Protein AF-A0A1M2Z282-F1 (afdb_monomer_lite)

Sequence (73 aa):
MPFRTFVRQGVLTSDDLDLLQGVYESASAHFYSIDDMTMHKVVRTLIRHVQAGERDRYWLVQLAESELRRAAG

pLDDT: mean 82.29, std 12.26, range [50.5, 93.44]

Foldseek 3Di:
DVCVVVVVVVQADPVLVVLLVVLLCLLCVPPPDDDPVLVVVLSVVSVVCVSVVDRPSVVNNVSSNVSRVVVVD

Structure (mmCIF, N/CA/C/O backbone):
data_AF-A0A1M2Z282-F1
#
_entry.id   AF-A0A1M2Z282-F1
#
loop_
_atom_site.group_PDB
_atom_site.id
_atom_site.type_symbol
_atom_site.label_atom_id
_atom_site.label_alt_id
_atom_site.label_comp_id
_atom_site.label_asym_id
_atom_site.label_entity_id
_atom_site.label_seq_id
_atom_site.pdbx_PDB_ins_code
_atom_site.Cartn_x
_atom_site.Cartn_y
_atom_site.Cartn_z
_atom_site.occupancy
_atom_site.B_iso_or_equiv
_atom_site.auth_seq_id
_atom_site.auth_comp_id
_atom_site.auth_asym_id
_atom_site.auth_atom_id
_atom_site.pdbx_PDB_model_num
ATOM 1 N N . MET A 1 1 ? 6.152 -14.041 2.984 1.00 50.56 1 MET A N 1
ATOM 2 C CA . MET A 1 1 ? 5.096 -13.074 3.363 1.00 50.56 1 MET A CA 1
ATOM 3 C C . MET A 1 1 ? 5.736 -11.888 4.086 1.00 50.56 1 MET A C 1
ATOM 5 O O . MET A 1 1 ? 5.922 -11.973 5.298 1.00 50.56 1 MET A O 1
ATOM 9 N N . PRO A 1 2 ? 6.120 -10.819 3.365 1.00 57.47 2 PRO A N 1
ATOM 10 C CA . PRO A 1 2 ? 6.878 -9.677 3.907 1.00 57.47 2 PRO A CA 1
ATOM 11 C C . PRO A 1 2 ? 6.131 -8.897 5.005 1.00 57.47 2 PRO A C 1
ATOM 13 O O . PRO A 1 2 ? 6.753 -8.289 5.872 1.00 57.47 2 PRO A O 1
ATOM 16 N N . PHE A 1 3 ? 4.800 -8.981 5.036 1.00 55.72 3 PHE A N 1
ATOM 17 C CA . PHE A 1 3 ? 3.960 -8.287 6.016 1.00 55.72 3 PHE A CA 1
ATOM 18 C C . PHE A 1 3 ? 3.970 -8.917 7.419 1.00 55.72 3 PHE A C 1
ATOM 20 O O . PHE A 1 3 ? 3.758 -8.213 8.404 1.00 55.72 3 PHE A O 1
ATOM 27 N N . ARG A 1 4 ? 4.280 -10.221 7.554 1.00 55.81 4 ARG A N 1
ATOM 28 C CA . ARG A 1 4 ? 4.236 -10.927 8.855 1.00 55.81 4 ARG A CA 1
ATOM 29 C C . ARG A 1 4 ? 5.210 -10.362 9.892 1.00 55.81 4 ARG A C 1
ATOM 31 O O . ARG A 1 4 ? 4.922 -10.417 11.084 1.00 55.81 4 ARG A O 1
ATOM 38 N N . THR A 1 5 ? 6.331 -9.793 9.457 1.00 56.78 5 THR A N 1
ATOM 39 C CA . THR A 1 5 ? 7.329 -9.198 10.357 1.00 56.78 5 THR A CA 1
ATOM 40 C C . THR A 1 5 ? 6.807 -7.921 11.032 1.00 56.78 5 THR A C 1
ATOM 42 O O . THR A 1 5 ? 7.194 -7.625 12.159 1.00 56.78 5 THR A O 1
ATOM 45 N N . PHE A 1 6 ? 5.877 -7.200 10.391 1.00 54.78 6 PHE A N 1
ATOM 46 C CA . PHE A 1 6 ? 5.324 -5.932 10.886 1.00 54.78 6 PHE A CA 1
ATOM 47 C C . PHE A 1 6 ? 4.125 -6.099 11.834 1.00 54.78 6 PHE A C 1
ATOM 49 O O . PHE A 1 6 ? 3.872 -5.227 12.663 1.00 54.78 6 PHE A O 1
ATOM 56 N N . VAL A 1 7 ? 3.439 -7.247 11.791 1.00 53.84 7 VAL A N 1
ATOM 57 C CA . VAL A 1 7 ? 2.317 -7.596 12.693 1.00 53.84 7 VAL A CA 1
ATOM 58 C C . VAL A 1 7 ? 2.725 -7.544 14.168 1.00 53.84 7 VAL A C 1
ATOM 60 O O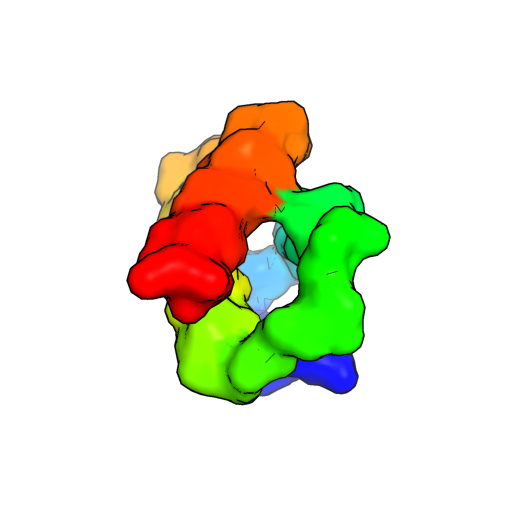 . VAL A 1 7 ? 1.928 -7.200 15.039 1.00 53.84 7 VAL A O 1
ATOM 63 N N . ARG A 1 8 ? 3.999 -7.825 14.466 1.00 50.50 8 ARG A N 1
ATOM 64 C CA . ARG A 1 8 ? 4.524 -7.883 15.838 1.00 50.50 8 ARG A CA 1
ATOM 65 C C . ARG A 1 8 ? 4.492 -6.546 16.590 1.00 50.50 8 ARG A C 1
ATOM 67 O O . ARG A 1 8 ? 4.677 -6.561 17.801 1.00 50.50 8 ARG A O 1
ATOM 74 N N . GLN A 1 9 ? 4.252 -5.421 15.910 1.00 55.53 9 GLN A N 1
ATOM 75 C CA . GLN A 1 9 ? 4.114 -4.108 16.554 1.00 55.53 9 GLN A CA 1
ATOM 76 C C . GLN A 1 9 ? 2.691 -3.795 17.053 1.00 55.53 9 GLN A C 1
ATOM 78 O O . GLN A 1 9 ? 2.498 -2.753 17.666 1.00 55.53 9 GLN A O 1
ATOM 83 N N . GLY A 1 10 ? 1.705 -4.678 16.844 1.00 55.47 10 GLY A N 1
ATOM 84 C CA . GLY A 1 10 ? 0.376 -4.565 17.466 1.00 55.47 10 GLY A CA 1
ATOM 85 C C . GLY A 1 10 ? -0.543 -3.472 16.904 1.00 55.47 10 GLY A C 1
ATOM 86 O O . GLY A 1 10 ? -1.589 -3.217 17.487 1.00 55.47 10 GLY A O 1
ATOM 87 N N . VAL A 1 11 ? -0.176 -2.829 15.789 1.00 66.75 11 VAL A N 1
ATOM 88 C CA . VAL A 1 11 ? -0.937 -1.700 15.211 1.00 66.75 11 VAL A CA 1
ATOM 89 C C . VAL A 1 11 ? -1.810 -2.111 14.015 1.00 66.75 11 VAL A C 1
ATOM 91 O O . VAL A 1 11 ? -2.719 -1.380 13.648 1.00 66.75 11 VAL A O 1
ATOM 94 N N . LEU A 1 12 ? -1.553 -3.266 13.396 1.00 74.88 12 LEU A N 1
ATOM 95 C CA . LEU A 1 12 ? -2.273 -3.717 12.199 1.00 74.88 12 LEU A CA 1
ATOM 96 C C . LEU A 1 12 ? -3.181 -4.898 12.538 1.00 74.88 12 LEU A C 1
ATOM 98 O O . LEU A 1 12 ? -2.722 -5.893 13.105 1.00 74.88 12 LEU A O 1
ATOM 102 N N . THR A 1 13 ? -4.457 -4.782 12.180 1.00 82.81 13 THR A N 1
ATOM 103 C CA . THR A 1 13 ? -5.433 -5.875 12.262 1.00 82.81 13 THR A CA 1
ATOM 104 C C . THR A 1 13 ? -5.261 -6.855 11.097 1.00 82.81 13 THR A C 1
ATOM 106 O O . THR A 1 13 ? -4.526 -6.580 10.150 1.00 82.81 13 THR A O 1
ATOM 109 N N . SER A 1 14 ? -5.940 -8.008 11.146 1.00 82.62 14 SER A N 1
ATOM 110 C CA . SER A 1 14 ? -5.950 -8.947 10.010 1.00 82.62 14 SER A CA 1
ATOM 111 C C . SER A 1 14 ? -6.490 -8.285 8.738 1.00 82.62 14 SER A C 1
ATOM 113 O O . SER A 1 14 ? -5.891 -8.435 7.680 1.00 82.62 14 SER A O 1
ATOM 115 N N . ASP A 1 15 ? -7.544 -7.477 8.868 1.00 85.56 15 ASP A N 1
ATOM 116 C CA . ASP A 1 15 ? -8.162 -6.764 7.745 1.00 85.56 15 ASP A CA 1
ATOM 117 C C . ASP A 1 15 ? -7.201 -5.745 7.119 1.00 85.56 15 ASP A C 1
ATOM 119 O O . ASP A 1 15 ? -7.142 -5.596 5.899 1.00 85.56 15 ASP A O 1
ATOM 123 N N . ASP A 1 16 ? -6.399 -5.065 7.946 1.00 85.88 16 ASP A N 1
ATOM 124 C CA . ASP A 1 16 ? -5.385 -4.132 7.451 1.00 85.88 16 ASP A CA 1
ATOM 125 C C . ASP A 1 16 ? -4.288 -4.875 6.670 1.00 85.88 16 ASP A C 1
ATOM 127 O O . ASP A 1 16 ? -3.788 -4.364 5.670 1.00 85.88 16 ASP A O 1
ATOM 131 N N . LEU A 1 17 ? -3.918 -6.090 7.089 1.00 84.31 17 LEU A N 1
ATOM 132 C CA . LEU A 1 17 ? -2.936 -6.908 6.371 1.00 84.31 17 LEU A CA 1
ATOM 133 C C . LEU A 1 17 ? -3.475 -7.392 5.027 1.00 84.31 17 LEU A C 1
ATOM 135 O O . LEU A 1 17 ? -2.748 -7.317 4.036 1.00 84.31 17 LEU A O 1
ATOM 139 N N . ASP A 1 18 ? -4.732 -7.829 4.983 1.00 88.88 18 ASP A N 1
ATOM 140 C CA . ASP A 1 18 ? -5.384 -8.269 3.748 1.00 88.88 18 ASP A CA 1
ATOM 141 C C . ASP A 1 18 ? -5.530 -7.102 2.758 1.00 88.88 18 ASP A C 1
ATOM 143 O O . ASP A 1 18 ? -5.245 -7.248 1.564 1.00 88.88 18 ASP A O 1
ATOM 147 N N . LEU A 1 19 ? -5.872 -5.905 3.253 1.00 89.00 19 LEU A N 1
ATOM 148 C CA . LEU A 1 19 ? -5.885 -4.679 2.453 1.00 89.00 19 LEU A CA 1
ATOM 149 C C . LEU A 1 19 ? -4.491 -4.361 1.896 1.00 89.00 19 LEU A C 1
ATOM 151 O O . LEU A 1 19 ? -4.341 -4.165 0.690 1.00 89.00 19 LEU A O 1
ATOM 155 N N . LEU A 1 20 ? -3.473 -4.310 2.760 1.00 89.38 20 LEU A N 1
ATOM 156 C CA . LEU A 1 20 ? -2.096 -3.986 2.377 1.00 89.38 20 LEU A CA 1
ATOM 157 C C . LEU A 1 20 ? -1.535 -4.984 1.360 1.00 89.38 20 LEU A C 1
ATOM 159 O O . LEU A 1 20 ? -0.872 -4.575 0.403 1.00 89.38 20 LEU A O 1
ATOM 163 N N . GLN A 1 21 ? -1.825 -6.274 1.538 1.00 89.25 21 GLN A N 1
ATOM 164 C CA . GLN A 1 21 ? -1.432 -7.316 0.600 1.00 89.25 21 GLN A CA 1
ATOM 165 C C . GLN A 1 21 ? -2.124 -7.120 -0.753 1.00 89.25 21 GLN A C 1
ATOM 167 O O . GLN A 1 21 ? -1.443 -7.057 -1.776 1.00 89.25 21 GLN A O 1
ATOM 172 N N . GLY A 1 22 ? -3.447 -6.934 -0.769 1.00 90.88 22 GLY A N 1
ATOM 173 C CA . GLY A 1 22 ? -4.197 -6.736 -2.010 1.00 90.88 22 GLY A CA 1
ATOM 174 C C . GLY A 1 22 ? -3.815 -5.454 -2.758 1.00 90.88 22 GLY A C 1
ATOM 175 O O . GLY A 1 22 ? -3.848 -5.425 -3.992 1.00 90.88 22 GLY A O 1
ATOM 176 N N . VAL A 1 23 ? -3.438 -4.394 -2.036 1.00 92.44 23 VAL A N 1
ATOM 177 C CA . VAL A 1 23 ? -2.883 -3.161 -2.614 1.00 92.44 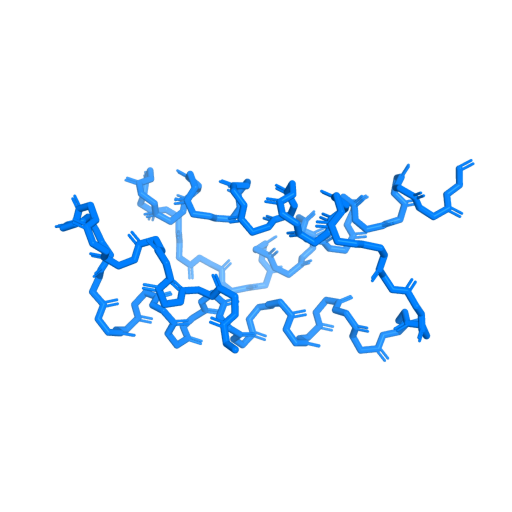23 VAL A CA 1
ATOM 178 C C . VAL A 1 23 ? -1.525 -3.434 -3.253 1.00 92.44 23 VAL A C 1
ATOM 180 O O . VAL A 1 23 ? -1.310 -3.072 -4.409 1.00 92.44 23 VAL A O 1
ATOM 183 N N . TYR A 1 24 ? -0.617 -4.081 -2.521 1.00 88.12 24 TYR A N 1
ATOM 184 C CA . TYR A 1 24 ? 0.733 -4.353 -3.005 1.00 88.12 24 TYR A CA 1
ATOM 185 C C . TYR A 1 24 ? 0.730 -5.272 -4.231 1.00 88.12 24 TYR A C 1
ATOM 187 O O . TYR A 1 24 ? 1.415 -4.983 -5.208 1.00 88.12 24 TYR A O 1
ATOM 195 N N . GLU A 1 25 ? -0.068 -6.341 -4.223 1.00 90.06 25 GLU A N 1
ATOM 196 C CA . GLU A 1 25 ? -0.220 -7.251 -5.366 1.00 90.06 25 GLU A CA 1
ATOM 197 C C . GLU A 1 25 ? -0.769 -6.523 -6.598 1.00 90.06 25 GLU A C 1
ATOM 199 O O . GLU A 1 25 ? -0.251 -6.697 -7.698 1.00 90.06 25 GLU A O 1
ATOM 204 N N . SER A 1 26 ? -1.759 -5.642 -6.414 1.00 91.75 26 SER A N 1
ATOM 205 C CA . SER A 1 26 ? -2.320 -4.861 -7.526 1.00 91.75 26 SER A CA 1
ATOM 206 C C . SER A 1 26 ? -1.290 -3.888 -8.104 1.00 91.75 26 SER A C 1
ATOM 208 O O . SER A 1 26 ? -1.129 -3.813 -9.317 1.00 91.75 26 SER A O 1
ATOM 210 N N . ALA A 1 27 ? -0.556 -3.180 -7.242 1.00 89.50 27 ALA A N 1
ATOM 211 C CA . ALA A 1 27 ? 0.447 -2.208 -7.668 1.00 89.50 27 ALA A CA 1
ATOM 212 C C . ALA A 1 27 ? 1.696 -2.858 -8.289 1.00 89.50 27 ALA A C 1
ATOM 214 O O . ALA A 1 27 ? 2.320 -2.284 -9.179 1.00 89.50 27 ALA A O 1
ATOM 215 N N . SER A 1 28 ? 2.069 -4.057 -7.832 1.00 88.75 28 SER A N 1
ATOM 216 C CA . SER A 1 28 ? 3.228 -4.805 -8.339 1.00 88.75 28 SER A CA 1
ATOM 217 C C . SER A 1 28 ? 2.928 -5.650 -9.578 1.00 88.75 28 SER A C 1
ATOM 219 O O . SER A 1 28 ? 3.868 -6.120 -10.211 1.00 88.75 28 SER A O 1
ATOM 221 N N . ALA A 1 29 ? 1.661 -5.789 -9.988 1.00 88.31 29 ALA A N 1
ATOM 222 C CA . ALA A 1 29 ? 1.249 -6.642 -11.108 1.00 88.31 29 ALA A CA 1
ATOM 223 C C . ALA A 1 29 ? 1.965 -6.333 -12.439 1.00 88.31 29 ALA A C 1
ATOM 225 O O . ALA A 1 29 ? 2.100 -7.209 -13.292 1.00 88.31 29 ALA A O 1
ATOM 226 N N . HIS A 1 30 ? 2.440 -5.098 -12.618 1.00 83.06 30 HIS A N 1
ATOM 227 C CA . HIS A 1 30 ? 3.144 -4.648 -13.821 1.00 83.06 30 HIS A CA 1
ATOM 228 C C . HIS A 1 30 ? 4.677 -4.606 -13.682 1.00 83.06 30 HIS A C 1
ATOM 230 O O . HIS A 1 30 ? 5.362 -4.221 -14.629 1.00 83.06 30 HIS A O 1
ATOM 236 N N . PHE A 1 31 ? 5.230 -5.007 -12.534 1.00 81.94 31 PHE A N 1
ATOM 237 C CA . PHE A 1 31 ? 6.667 -4.983 -12.262 1.00 81.94 31 PHE A CA 1
ATOM 238 C C . PHE A 1 31 ? 7.234 -6.407 -12.230 1.00 81.94 31 PHE A C 1
ATOM 240 O O . PHE A 1 31 ? 6.892 -7.209 -11.368 1.00 81.94 31 PHE A O 1
ATOM 247 N N . TYR A 1 32 ? 8.139 -6.714 -13.164 1.00 76.25 32 TYR A N 1
ATOM 248 C CA . TYR A 1 32 ? 8.752 -8.045 -13.289 1.00 76.25 32 TYR A CA 1
ATOM 249 C C . TYR A 1 32 ? 9.776 -8.361 -12.193 1.00 76.25 32 TYR A C 1
ATOM 251 O O . TYR A 1 32 ? 9.966 -9.522 -11.840 1.00 76.25 32 TYR A O 1
ATOM 259 N N . SER A 1 33 ? 10.444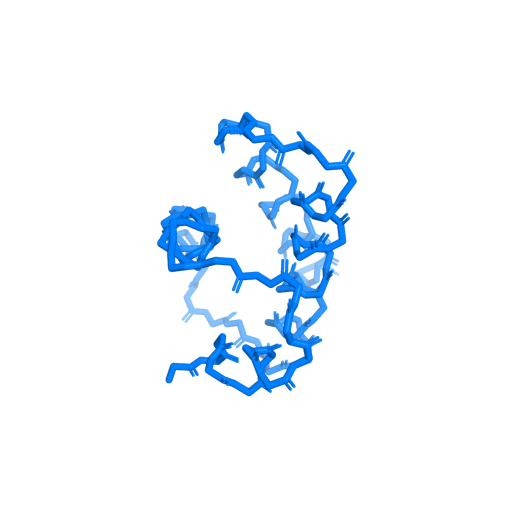 -7.340 -11.657 1.00 79.81 33 SER A N 1
ATOM 260 C CA . SER A 1 33 ? 11.382 -7.480 -10.548 1.00 79.81 33 SER A CA 1
ATOM 261 C C . SER A 1 33 ? 11.310 -6.249 -9.660 1.00 79.81 33 SER A C 1
ATOM 263 O O . SER A 1 33 ? 11.491 -5.130 -10.139 1.00 79.81 33 SER A O 1
ATOM 265 N N . ILE A 1 34 ? 11.067 -6.466 -8.374 1.00 81.88 34 ILE A N 1
ATOM 266 C CA . ILE A 1 34 ? 11.128 -5.439 -7.339 1.00 81.88 34 ILE A CA 1
ATOM 267 C C . ILE A 1 34 ? 12.216 -5.898 -6.378 1.00 81.88 34 ILE A C 1
ATOM 269 O O . ILE A 1 34 ? 12.131 -7.005 -5.847 1.00 81.88 34 ILE A O 1
ATOM 273 N N . ASP A 1 35 ? 13.248 -5.084 -6.186 1.00 85.44 35 ASP A N 1
ATOM 274 C CA . ASP A 1 35 ? 14.283 -5.383 -5.204 1.00 85.44 35 ASP A CA 1
ATOM 275 C C . ASP A 1 35 ? 13.733 -5.265 -3.770 1.00 85.44 35 ASP A C 1
ATOM 277 O O . ASP A 1 35 ? 12.769 -4.540 -3.495 1.00 85.44 35 ASP A O 1
ATOM 281 N N . ASP A 1 36 ? 14.365 -5.972 -2.834 1.00 82.75 36 ASP A N 1
ATOM 282 C CA . ASP A 1 36 ? 13.920 -6.036 -1.438 1.00 82.75 36 ASP A CA 1
ATOM 283 C C . ASP A 1 36 ? 13.877 -4.658 -0.758 1.00 82.75 36 ASP A C 1
ATOM 285 O O . ASP A 1 36 ? 13.018 -4.415 0.097 1.00 82.75 36 ASP A O 1
ATOM 289 N N . MET A 1 37 ? 14.765 -3.730 -1.136 1.00 86.12 37 MET A N 1
ATOM 290 C CA . MET A 1 37 ? 14.800 -2.385 -0.559 1.00 86.12 37 MET A CA 1
ATOM 291 C C . MET A 1 37 ? 13.579 -1.574 -1.009 1.00 86.12 37 MET A C 1
ATOM 293 O O . MET A 1 37 ? 12.908 -0.954 -0.176 1.00 86.12 37 MET A O 1
ATOM 297 N N . THR A 1 38 ? 13.241 -1.632 -2.296 1.00 87.44 38 THR A N 1
ATOM 298 C CA . THR A 1 38 ? 12.031 -1.021 -2.855 1.00 87.44 38 THR A CA 1
ATOM 299 C C . THR A 1 38 ? 10.770 -1.632 -2.256 1.00 87.44 38 THR A C 1
ATOM 301 O O . THR A 1 38 ? 9.888 -0.896 -1.803 1.00 87.44 38 THR A O 1
ATOM 304 N N . MET A 1 39 ? 10.697 -2.964 -2.167 1.00 85.88 39 MET A N 1
ATOM 305 C CA . MET A 1 39 ? 9.579 -3.660 -1.523 1.00 85.88 39 MET A CA 1
ATOM 306 C C . MET A 1 39 ? 9.384 -3.163 -0.086 1.00 85.88 39 MET A C 1
ATOM 308 O O . MET A 1 39 ? 8.277 -2.778 0.296 1.00 85.88 39 MET A O 1
ATOM 312 N N . HIS A 1 40 ? 10.459 -3.112 0.702 1.00 85.38 40 HIS A N 1
ATOM 313 C CA . HIS A 1 40 ? 10.398 -2.673 2.092 1.00 85.38 40 HIS A CA 1
ATOM 314 C C . HIS A 1 40 ? 9.939 -1.215 2.222 1.00 85.38 40 HIS A C 1
ATOM 316 O O . HIS A 1 40 ? 9.137 -0.889 3.102 1.00 85.38 40 HIS A O 1
ATOM 322 N N . LYS A 1 41 ? 10.408 -0.334 1.331 1.00 86.81 41 LYS A N 1
ATOM 323 C CA . LYS A 1 41 ? 10.007 1.075 1.305 1.00 86.81 41 LYS A CA 1
ATOM 324 C C . LYS A 1 41 ? 8.514 1.231 1.010 1.00 86.81 41 LYS A C 1
ATOM 326 O O . LYS A 1 41 ? 7.828 1.923 1.760 1.00 86.81 41 LYS A O 1
ATOM 331 N N . VAL A 1 42 ? 8.007 0.565 -0.029 1.00 89.31 42 VAL A N 1
ATOM 332 C CA . VAL A 1 42 ? 6.587 0.621 -0.421 1.00 89.31 42 VAL A CA 1
ATOM 333 C C . VAL A 1 42 ? 5.697 0.107 0.706 1.00 89.31 42 VAL A C 1
ATOM 335 O O . VAL A 1 42 ? 4.763 0.794 1.117 1.00 89.31 42 VAL A O 1
ATOM 338 N N . VAL A 1 43 ? 6.028 -1.057 1.271 1.00 87.56 43 VAL A N 1
ATOM 339 C CA . VAL A 1 43 ? 5.281 -1.647 2.391 1.00 87.56 43 VAL A CA 1
ATOM 340 C C . VAL A 1 43 ? 5.257 -0.706 3.596 1.00 87.56 43 VAL A C 1
ATOM 342 O O . VAL A 1 43 ? 4.198 -0.476 4.175 1.00 87.56 43 VAL A O 1
ATOM 345 N N . ARG A 1 44 ? 6.395 -0.099 3.954 1.00 88.50 44 ARG A N 1
ATOM 346 C CA . ARG A 1 44 ? 6.472 0.843 5.079 1.00 88.50 44 ARG A CA 1
ATOM 347 C C . ARG A 1 44 ? 5.628 2.099 4.847 1.00 88.50 44 ARG A C 1
ATOM 349 O O . ARG A 1 44 ? 4.990 2.579 5.784 1.00 88.50 44 ARG A O 1
ATOM 356 N N . THR A 1 45 ? 5.610 2.617 3.621 1.00 89.75 45 THR A N 1
ATOM 357 C CA . THR A 1 45 ? 4.757 3.749 3.236 1.00 89.75 45 THR A CA 1
ATOM 358 C C . THR A 1 45 ? 3.280 3.387 3.373 1.00 89.75 45 THR A C 1
ATOM 360 O O . THR A 1 45 ? 2.539 4.109 4.036 1.00 89.75 45 THR A O 1
ATOM 363 N N . LEU A 1 46 ? 2.860 2.244 2.827 1.00 89.69 46 LEU A N 1
ATOM 364 C CA . LEU A 1 46 ? 1.472 1.788 2.905 1.00 89.69 46 LEU A CA 1
ATOM 365 C C . LEU A 1 46 ? 1.008 1.586 4.354 1.00 89.69 46 LEU A C 1
ATOM 367 O O . LEU A 1 46 ? -0.052 2.081 4.732 1.00 89.69 46 LEU A O 1
ATOM 371 N N . ILE A 1 47 ? 1.832 0.942 5.187 1.00 89.25 47 ILE A N 1
ATOM 372 C CA . ILE A 1 47 ? 1.547 0.756 6.618 1.00 89.25 47 ILE A CA 1
ATOM 373 C C . ILE A 1 47 ? 1.308 2.103 7.301 1.00 89.25 47 ILE A C 1
ATOM 375 O O . ILE A 1 47 ? 0.337 2.250 8.037 1.00 89.25 47 ILE A O 1
ATOM 379 N N . ARG A 1 48 ? 2.15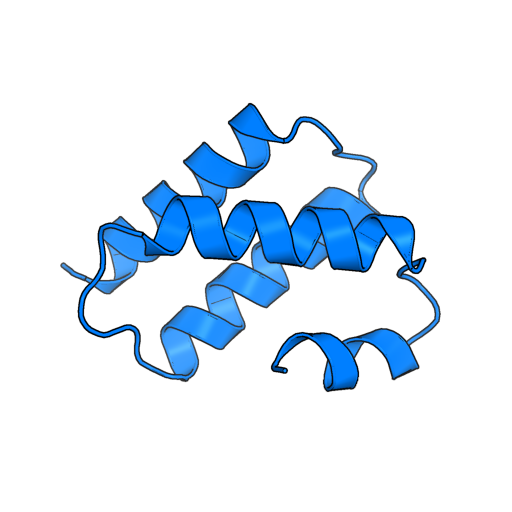8 3.104 7.042 1.00 89.81 48 ARG A N 1
ATOM 380 C CA . ARG A 1 48 ? 2.020 4.433 7.651 1.00 89.81 48 ARG A CA 1
ATOM 381 C C . ARG A 1 48 ? 0.689 5.097 7.291 1.00 89.81 48 ARG A C 1
ATOM 383 O O . ARG A 1 48 ? 0.098 5.749 8.147 1.00 89.81 48 ARG A O 1
ATOM 390 N N . HIS A 1 49 ? 0.228 4.948 6.052 1.00 89.94 49 HIS A N 1
ATOM 391 C CA . HIS A 1 49 ? -1.046 5.521 5.618 1.00 89.94 49 HIS A CA 1
ATOM 392 C C . HIS A 1 49 ? -2.242 4.800 6.234 1.00 89.94 49 HIS A C 1
ATOM 394 O O . HIS A 1 49 ? -3.127 5.461 6.774 1.00 89.94 49 HIS A O 1
ATOM 400 N N . VAL A 1 50 ? -2.218 3.468 6.269 1.00 87.81 50 VAL A N 1
ATOM 401 C CA . VAL A 1 50 ? -3.270 2.685 6.932 1.00 87.81 50 VAL A CA 1
ATOM 402 C C . VAL A 1 50 ? -3.347 3.002 8.428 1.00 87.81 50 VAL A C 1
ATOM 404 O O . VAL A 1 50 ? -4.432 3.206 8.967 1.00 87.81 50 VAL A O 1
ATOM 407 N N . GLN A 1 51 ? -2.203 3.170 9.095 1.00 86.50 51 GLN A N 1
ATOM 408 C CA . GLN A 1 51 ? -2.144 3.609 10.496 1.00 86.50 51 GLN A CA 1
ATOM 409 C C . GLN A 1 51 ? -2.660 5.037 10.715 1.00 86.50 51 GLN A C 1
ATOM 411 O O . GLN A 1 51 ? -3.143 5.351 11.800 1.00 86.50 51 GLN A O 1
ATOM 416 N N . ALA A 1 52 ? -2.570 5.903 9.704 1.00 87.62 52 ALA A N 1
ATOM 417 C CA . ALA A 1 52 ? -3.142 7.246 9.735 1.00 87.62 52 ALA A CA 1
ATOM 418 C C . ALA A 1 52 ? -4.663 7.260 9.474 1.00 87.62 52 ALA A C 1
ATOM 420 O O . ALA A 1 52 ? -5.271 8.328 9.505 1.00 87.62 52 ALA A O 1
ATOM 421 N N . GLY A 1 53 ? -5.275 6.092 9.241 1.00 87.19 53 GLY A N 1
ATOM 422 C CA . GLY A 1 53 ? -6.706 5.930 8.985 1.00 87.19 53 GLY A CA 1
ATOM 423 C C . GLY A 1 53 ? -7.082 5.876 7.505 1.00 87.19 53 GLY A C 1
ATOM 424 O O . GLY A 1 53 ? -8.269 5.784 7.197 1.00 87.19 53 GLY A O 1
ATOM 425 N N . GLU A 1 54 ? -6.108 5.910 6.593 1.00 89.94 54 GLU A N 1
ATOM 426 C CA . GLU A 1 54 ? -6.374 5.815 5.159 1.00 89.94 54 GLU A CA 1
ATOM 427 C C . GLU A 1 54 ? -6.738 4.381 4.769 1.00 89.94 54 GLU A C 1
ATOM 429 O O . GLU A 1 54 ? -5.996 3.435 5.039 1.00 89.94 54 GLU A O 1
ATOM 434 N N . ARG A 1 55 ? -7.894 4.217 4.128 1.00 87.50 55 ARG A N 1
ATOM 435 C CA . ARG A 1 55 ? -8.439 2.908 3.743 1.00 87.50 55 ARG A CA 1
ATOM 436 C C . ARG A 1 55 ? -8.944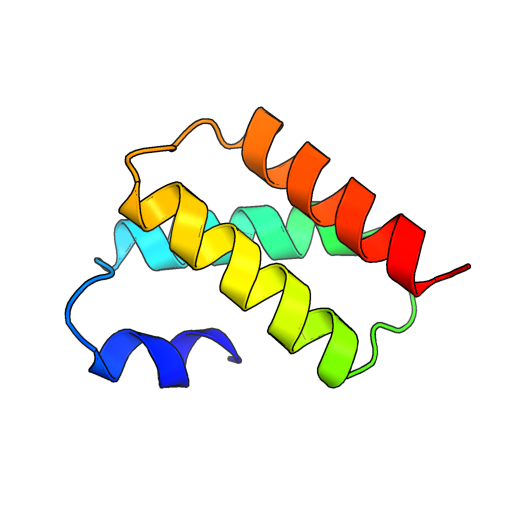 2.867 2.309 1.00 87.50 55 ARG A C 1
ATOM 438 O O . ARG A 1 55 ? -9.435 1.823 1.877 1.00 87.50 55 ARG A O 1
ATOM 445 N N . ASP A 1 56 ? -8.812 3.957 1.557 1.00 92.38 56 ASP A N 1
ATOM 446 C CA . ASP A 1 56 ? -9.147 3.949 0.143 1.00 92.38 56 ASP A CA 1
ATOM 447 C C . ASP A 1 56 ? -8.150 3.068 -0.622 1.00 92.38 56 ASP A C 1
ATOM 449 O O . ASP A 1 56 ? -6.983 3.407 -0.841 1.00 92.38 56 ASP A O 1
ATOM 453 N N . ARG A 1 57 ? -8.630 1.892 -1.035 1.00 90.00 57 ARG A N 1
ATOM 454 C CA . ARG A 1 57 ? -7.833 0.907 -1.768 1.00 90.00 57 ARG A CA 1
ATOM 455 C C . ARG A 1 57 ? -7.281 1.475 -3.072 1.00 90.00 57 ARG A C 1
ATOM 457 O O . ARG A 1 57 ? -6.145 1.173 -3.421 1.00 90.00 57 ARG A O 1
ATOM 464 N N . TYR A 1 58 ? -8.070 2.252 -3.808 1.00 91.56 58 TYR A N 1
ATOM 465 C CA . TYR A 1 58 ? -7.660 2.776 -5.108 1.00 91.56 58 TYR A CA 1
ATOM 466 C C . TYR A 1 58 ? -6.544 3.809 -4.948 1.00 91.56 58 TYR A C 1
ATOM 468 O O . TYR A 1 58 ? -5.530 3.745 -5.644 1.00 91.56 58 TYR A O 1
ATOM 476 N N . TRP A 1 59 ? -6.685 4.696 -3.966 1.00 92.81 59 TRP A N 1
ATOM 477 C CA . TRP A 1 59 ? -5.658 5.661 -3.602 1.00 92.81 59 TRP A CA 1
ATOM 478 C C . TRP A 1 59 ? -4.361 4.977 -3.146 1.00 92.81 59 TRP A C 1
ATOM 480 O O . TRP A 1 59 ? -3.277 5.318 -3.623 1.00 92.81 59 TRP A O 1
ATOM 490 N N . LEU A 1 60 ? -4.464 3.955 -2.289 1.00 92.44 60 LEU A N 1
ATOM 491 C CA . LEU A 1 60 ? -3.309 3.191 -1.809 1.00 92.44 60 LEU A CA 1
ATOM 492 C C . LEU A 1 60 ? -2.581 2.454 -2.948 1.00 92.44 60 LEU A C 1
ATOM 494 O O . LEU A 1 60 ? -1.349 2.402 -2.951 1.00 92.44 60 LEU A O 1
ATOM 498 N N . VAL A 1 61 ? -3.312 1.928 -3.938 1.00 93.00 61 VAL A N 1
ATOM 499 C CA . VAL A 1 61 ? -2.717 1.317 -5.142 1.00 93.00 61 VAL A CA 1
ATOM 500 C C . VAL A 1 61 ? -1.953 2.356 -5.955 1.00 93.00 61 VAL A C 1
ATOM 502 O O . VAL A 1 61 ? -0.787 2.128 -6.268 1.00 93.00 61 VAL A O 1
ATOM 505 N N . GLN A 1 62 ? -2.548 3.520 -6.232 1.00 93.44 62 GLN A N 1
ATOM 506 C CA . GLN A 1 62 ? -1.852 4.589 -6.959 1.00 93.44 62 GLN A CA 1
ATOM 507 C C . GLN A 1 62 ? -0.591 5.068 -6.231 1.00 93.44 62 GLN A C 1
ATOM 509 O O . GLN A 1 62 ? 0.436 5.328 -6.865 1.00 93.44 62 GLN A O 1
ATOM 514 N N . LEU A 1 63 ? -0.644 5.164 -4.899 1.00 92.44 63 LEU A N 1
ATOM 515 C CA . LEU A 1 63 ? 0.513 5.509 -4.079 1.00 92.44 63 LEU A CA 1
ATOM 516 C C . LEU A 1 63 ? 1.630 4.469 -4.228 1.00 92.44 63 LEU A C 1
ATOM 518 O O . LEU A 1 63 ? 2.780 4.834 -4.481 1.00 92.44 63 LEU A O 1
ATOM 522 N N . ALA A 1 64 ? 1.295 3.184 -4.095 1.00 91.25 64 ALA A N 1
ATOM 523 C CA . ALA A 1 64 ? 2.257 2.098 -4.244 1.00 91.25 64 ALA A CA 1
ATOM 524 C C . ALA A 1 64 ? 2.854 2.053 -5.657 1.00 91.25 64 ALA A C 1
ATOM 526 O O . ALA A 1 64 ? 4.070 1.952 -5.796 1.00 91.25 64 ALA A O 1
ATOM 527 N N . GLU A 1 65 ? 2.040 2.203 -6.703 1.00 92.00 65 GLU A N 1
ATOM 528 C CA . GLU A 1 65 ? 2.516 2.267 -8.089 1.00 92.00 65 GLU A CA 1
ATOM 529 C C . GLU A 1 65 ? 3.456 3.449 -8.337 1.00 92.00 65 GLU A C 1
ATOM 531 O O . GLU A 1 65 ? 4.420 3.323 -9.091 1.00 92.00 65 GLU A O 1
ATOM 536 N N . SER A 1 66 ? 3.170 4.609 -7.743 1.00 90.69 66 SER A N 1
ATOM 537 C CA . SER A 1 66 ? 4.012 5.803 -7.864 1.00 90.69 66 SER A CA 1
ATOM 538 C C . SER A 1 66 ? 5.382 5.582 -7.220 1.00 90.69 66 SER A C 1
ATOM 540 O O . SER A 1 66 ? 6.414 5.897 -7.814 1.00 90.69 66 SER A O 1
ATOM 542 N N . GLU A 1 67 ? 5.411 4.969 -6.034 1.00 88.19 67 GLU A N 1
ATOM 543 C CA . GLU A 1 67 ? 6.660 4.619 -5.355 1.00 88.19 67 GLU A CA 1
ATOM 544 C C . GLU A 1 67 ? 7.446 3.534 -6.105 1.00 88.19 67 GLU A C 1
ATOM 546 O O . GLU A 1 67 ? 8.665 3.649 -6.223 1.00 88.19 67 GLU A O 1
ATOM 551 N N . LEU A 1 68 ? 6.767 2.530 -6.670 1.00 88.25 68 LEU A N 1
ATOM 552 C CA . LEU A 1 68 ? 7.399 1.507 -7.508 1.00 88.25 68 LEU A CA 1
ATOM 553 C C . LEU A 1 68 ? 7.978 2.108 -8.798 1.00 88.25 68 LEU A C 1
ATOM 555 O O . LEU A 1 68 ? 9.122 1.825 -9.146 1.00 88.25 68 LEU A O 1
ATOM 559 N N . ARG A 1 69 ? 7.241 3.000 -9.475 1.00 86.62 69 ARG A N 1
ATOM 560 C CA . ARG A 1 69 ? 7.737 3.719 -10.663 1.00 86.62 69 ARG A CA 1
ATOM 561 C C . ARG A 1 69 ? 8.957 4.581 -10.355 1.00 86.62 69 ARG A C 1
ATOM 563 O O . ARG A 1 69 ? 9.879 4.612 -11.159 1.00 86.62 69 ARG A O 1
ATOM 570 N N . ARG A 1 70 ? 8.977 5.255 -9.201 1.00 84.19 70 ARG A N 1
ATOM 571 C CA . ARG A 1 70 ? 10.128 6.054 -8.745 1.00 84.19 70 ARG A CA 1
ATOM 572 C C . ARG A 1 70 ? 11.374 5.229 -8.456 1.00 84.19 70 ARG A C 1
ATOM 574 O O . ARG A 1 70 ? 12.458 5.787 -8.490 1.00 84.19 70 ARG A O 1
ATOM 581 N N . ALA A 1 71 ? 11.216 3.967 -8.078 1.00 81.06 71 ALA A N 1
ATOM 582 C CA . ALA A 1 71 ? 12.341 3.086 -7.790 1.00 81.06 71 ALA A CA 1
ATOM 583 C C . ALA A 1 71 ? 12.857 2.354 -9.039 1.00 81.06 71 ALA A C 1
ATOM 585 O O . ALA A 1 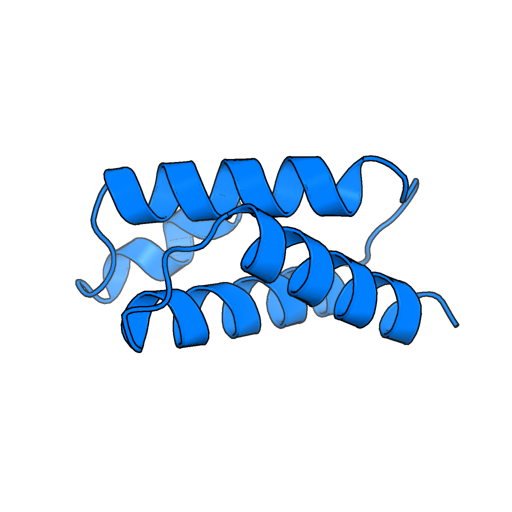71 ? 14.014 1.952 -9.079 1.00 81.06 71 ALA A O 1
ATOM 586 N N . ALA A 1 72 ? 12.000 2.181 -10.048 1.00 74.31 72 ALA A N 1
ATOM 587 C CA . ALA A 1 72 ? 12.337 1.528 -11.310 1.00 74.31 72 ALA A CA 1
ATOM 588 C C . ALA A 1 72 ? 13.017 2.452 -12.345 1.00 74.31 72 ALA A C 1
ATOM 590 O O . ALA A 1 72 ? 13.392 1.966 -13.413 1.00 74.31 72 ALA A O 1
ATOM 591 N N . GLY A 1 73 ? 13.149 3.754 -12.065 1.00 63.50 73 GLY A N 1
ATOM 592 C CA . GLY A 1 73 ? 13.816 4.749 -12.918 1.00 63.50 73 GLY A CA 1
ATOM 593 C C . GLY A 1 73 ? 14.891 5.508 -12.161 1.00 63.50 73 GLY A C 1
ATOM 594 O O . GLY A 1 73 ? 15.872 5.911 -12.821 1.00 63.50 73 GLY A O 1
#

Radius of gyration: 11.48 Å; chains: 1; bounding box: 24×20×31 Å

Secondary structure (DSSP, 8-state):
-GGGGTGGGS---HHHHHHHHHHHHHHHTT-S---HHHHHHHHHHHHHHHHTT---HHHHHHHHHHHHHHH--